Protein AF-E8X2U6-F1 (afdb_monomer_lite)

Secondary struc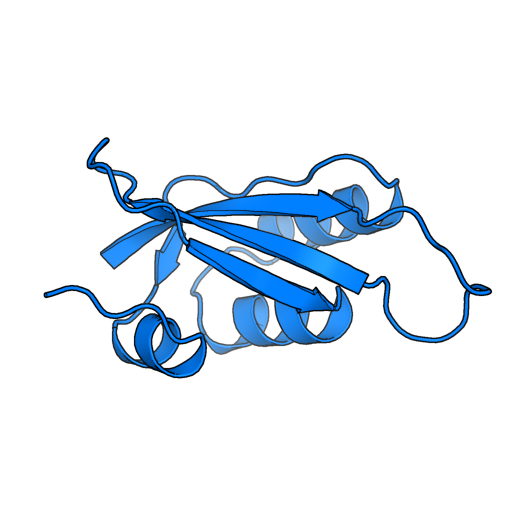ture (DSSP, 8-state):
-EEEEEEEE----S-SSS--EEEEEEEETTS-S--EEEEEEHHHHHHHHHHH----HHHHHHHHHHHHTT---EEEEEE--HHHHHHTT----

Structure (mmCIF, N/CA/C/O backbone):
data_AF-E8X2U6-F1
#
_entry.id   AF-E8X2U6-F1
#
loop_
_atom_site.group_PDB
_atom_site.id
_atom_site.type_symbol
_atom_site.label_atom_id
_atom_site.label_alt_id
_atom_site.label_comp_id
_atom_site.label_asym_id
_atom_site.label_entity_id
_atom_site.label_seq_id
_atom_site.pdbx_PDB_ins_code
_atom_site.Cartn_x
_atom_site.Cartn_y
_atom_site.Cartn_z
_atom_site.occupancy
_atom_site.B_iso_or_equiv
_atom_site.auth_seq_id
_atom_site.auth_comp_id
_atom_site.auth_asym_id
_atom_site.auth_atom_id
_atom_site.pdbx_PDB_model_num
ATOM 1 N N . MET A 1 1 ? -9.185 0.232 8.850 1.00 80.19 1 MET A N 1
ATOM 2 C CA . MET A 1 1 ? -7.892 0.326 9.569 1.00 80.19 1 MET A CA 1
ATOM 3 C C . MET A 1 1 ? -7.009 1.370 8.895 1.00 80.19 1 MET A C 1
ATOM 5 O O . MET A 1 1 ? -7.032 1.462 7.673 1.00 80.19 1 MET A O 1
ATOM 9 N N . ARG A 1 2 ? -6.244 2.169 9.656 1.00 86.50 2 ARG A N 1
ATOM 10 C CA . ARG A 1 2 ? -5.300 3.145 9.080 1.00 86.50 2 ARG A CA 1
ATOM 11 C C . ARG A 1 2 ? -3.907 2.542 8.929 1.00 86.50 2 ARG A C 1
ATOM 13 O O . ARG A 1 2 ? -3.332 2.065 9.909 1.00 86.50 2 ARG A O 1
ATOM 20 N N . VAL A 1 3 ? -3.355 2.614 7.724 1.00 87.19 3 VAL A N 1
ATOM 21 C CA . VAL A 1 3 ? -2.034 2.083 7.379 1.00 87.19 3 VAL A CA 1
ATOM 22 C C . VAL A 1 3 ? -1.214 3.093 6.581 1.00 87.19 3 VAL A C 1
ATOM 24 O O . VAL A 1 3 ? -1.735 3.975 5.906 1.00 87.19 3 VAL A O 1
ATOM 27 N N . ASN A 1 4 ? 0.099 2.960 6.655 1.00 88.75 4 ASN A N 1
ATOM 28 C CA . ASN A 1 4 ? 1.045 3.637 5.793 1.00 88.75 4 ASN A CA 1
ATOM 29 C C . ASN A 1 4 ? 1.402 2.695 4.646 1.00 88.75 4 ASN A C 1
ATOM 31 O O . ASN A 1 4 ? 1.788 1.551 4.876 1.00 88.75 4 ASN A O 1
ATOM 35 N N . LEU A 1 5 ? 1.281 3.193 3.425 1.00 88.38 5 LEU A N 1
ATOM 36 C CA . LEU A 1 5 ? 1.651 2.508 2.200 1.00 88.38 5 LEU A CA 1
ATOM 37 C C . LEU A 1 5 ? 2.951 3.113 1.693 1.00 88.38 5 LEU A C 1
ATOM 39 O O . LEU A 1 5 ? 3.011 4.304 1.387 1.00 88.38 5 LEU A O 1
ATOM 43 N N . LEU A 1 6 ? 3.997 2.306 1.612 1.00 88.19 6 LEU A N 1
ATOM 44 C CA . LEU A 1 6 ? 5.285 2.701 1.066 1.00 88.19 6 LEU A CA 1
ATOM 45 C C . LEU A 1 6 ? 5.556 1.865 -0.169 1.00 88.19 6 LEU A C 1
ATOM 47 O O . LEU A 1 6 ? 5.306 0.668 -0.178 1.00 88.19 6 LEU A O 1
ATOM 51 N N . THR A 1 7 ? 6.071 2.491 -1.213 1.00 87.38 7 THR A N 1
ATOM 52 C CA . THR A 1 7 ? 6.474 1.783 -2.424 1.00 87.38 7 THR A CA 1
ATOM 53 C C . THR A 1 7 ? 7.974 1.855 -2.570 1.00 87.38 7 THR A C 1
ATOM 55 O O . THR A 1 7 ? 8.591 2.906 -2.379 1.00 87.38 7 THR A O 1
ATOM 58 N N . GLN A 1 8 ? 8.555 0.716 -2.905 1.00 81.75 8 GLN A N 1
ATOM 59 C CA . GLN A 1 8 ? 9.943 0.610 -3.301 1.00 81.75 8 GLN A CA 1
ATOM 60 C C . GLN A 1 8 ? 9.973 0.130 -4.741 1.00 81.75 8 GLN A C 1
ATOM 62 O O . GLN A 1 8 ? 9.360 -0.883 -5.090 1.00 81.75 8 GLN A O 1
ATOM 67 N N . ASN A 1 9 ? 10.658 0.900 -5.582 1.00 70.38 9 ASN A N 1
ATOM 68 C CA . ASN A 1 9 ? 10.853 0.514 -6.963 1.00 70.38 9 ASN A CA 1
ATOM 69 C C . ASN A 1 9 ? 11.819 -0.670 -6.994 1.00 70.38 9 ASN A C 1
ATOM 71 O O . ASN A 1 9 ? 12.946 -0.562 -6.505 1.00 70.38 9 ASN A O 1
ATOM 75 N N . VAL A 1 10 ? 11.377 -1.797 -7.542 1.00 65.19 10 VAL A N 1
ATOM 76 C CA . VAL A 1 10 ? 12.276 -2.918 -7.795 1.00 65.19 10 VAL A CA 1
ATOM 77 C C . VAL A 1 10 ? 12.969 -2.568 -9.102 1.00 65.19 10 VAL A C 1
ATOM 79 O O . VAL A 1 10 ? 12.301 -2.429 -10.123 1.00 65.19 10 VAL A O 1
ATOM 82 N N . ALA A 1 11 ? 14.279 -2.304 -9.049 1.00 56.56 11 ALA A N 1
ATOM 83 C CA . ALA A 1 11 ? 15.047 -1.803 -10.188 1.00 56.56 11 ALA A CA 1
ATOM 84 C C . ALA A 1 11 ? 14.664 -2.547 -11.486 1.00 56.56 11 ALA A C 1
ATOM 86 O O . ALA A 1 11 ? 14.632 -3.783 -11.485 1.00 56.56 11 ALA A O 1
ATOM 87 N N . PRO A 1 12 ? 14.342 -1.827 -12.577 1.00 54.78 12 PRO A N 1
ATOM 88 C CA . PRO A 1 12 ? 13.791 -2.448 -13.770 1.00 54.78 12 PRO A CA 1
ATOM 89 C C . PRO A 1 12 ? 14.828 -3.392 -14.371 1.00 54.78 12 PRO A C 1
ATOM 91 O O . PRO A 1 12 ? 15.856 -2.962 -14.886 1.00 54.78 12 PRO A O 1
ATOM 94 N N . THR A 1 13 ? 14.560 -4.694 -14.297 1.00 53.53 13 THR A N 1
ATOM 95 C CA . T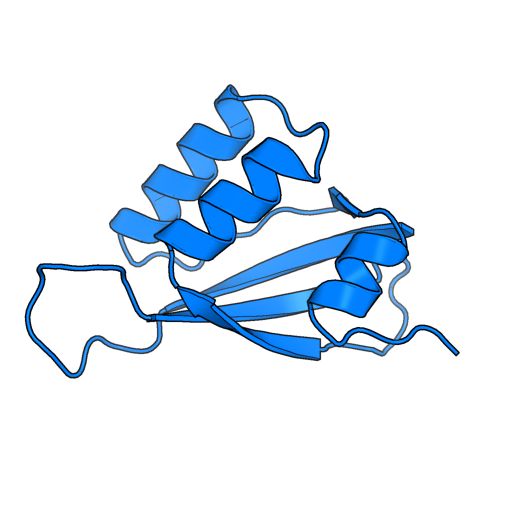HR A 1 13 ? 15.392 -5.713 -14.952 1.00 53.53 13 THR A CA 1
ATOM 96 C C . THR A 1 13 ? 14.976 -5.923 -16.418 1.00 53.53 13 THR A C 1
ATOM 98 O O . THR A 1 13 ? 15.681 -6.609 -17.149 1.00 53.53 13 THR A O 1
ATOM 101 N N . TYR A 1 14 ? 13.862 -5.327 -16.879 1.00 50.03 14 TYR A N 1
ATOM 102 C CA . TYR A 1 14 ? 13.280 -5.566 -18.211 1.00 50.03 14 TYR A CA 1
ATOM 103 C C . TYR A 1 14 ? 12.657 -4.302 -18.850 1.00 50.03 14 TYR A C 1
ATOM 105 O O . TYR A 1 14 ? 12.278 -3.378 -18.125 1.00 50.03 14 TYR A O 1
ATOM 113 N N . PRO A 1 15 ? 12.581 -4.225 -20.200 1.00 52.31 15 PRO A N 1
ATOM 114 C CA . PRO A 1 15 ? 12.299 -2.987 -20.928 1.00 52.31 15 PRO A CA 1
ATOM 115 C C . PRO A 1 15 ? 10.848 -2.488 -20.797 1.00 52.31 15 PRO A C 1
ATOM 117 O O . PRO A 1 15 ? 9.890 -3.247 -20.667 1.00 52.31 15 PRO A O 1
ATOM 120 N N . LEU A 1 16 ? 10.735 -1.157 -20.830 1.00 57.88 16 LEU A N 1
ATOM 121 C CA . LEU A 1 16 ? 9.592 -0.316 -20.483 1.00 57.88 16 LEU A CA 1
ATOM 122 C C . LEU A 1 16 ? 8.399 -0.418 -21.449 1.00 57.88 16 LEU A C 1
ATOM 124 O O . LEU A 1 16 ? 8.300 0.376 -22.387 1.00 57.88 16 LEU A O 1
ATOM 128 N N . THR A 1 17 ? 7.427 -1.305 -21.220 1.00 55.06 17 THR A N 1
ATOM 129 C CA . TH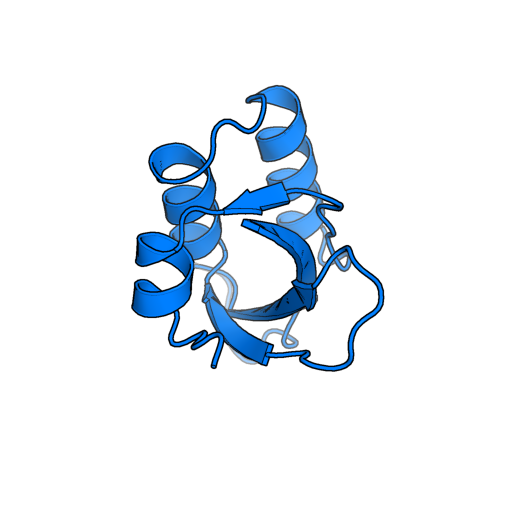R A 1 17 ? 6.151 -1.170 -21.967 1.00 55.06 17 THR A CA 1
ATOM 130 C C . THR A 1 17 ? 4.878 -1.581 -21.231 1.00 55.06 17 THR A C 1
ATOM 132 O O . THR A 1 17 ? 3.788 -1.281 -21.709 1.00 55.06 17 THR A O 1
ATOM 135 N N . SER A 1 18 ? 4.947 -2.173 -20.039 1.00 58.34 18 SER A N 1
ATOM 136 C CA . SER A 1 18 ? 3.718 -2.615 -19.366 1.00 58.34 18 SER A CA 1
ATOM 137 C C . SER A 1 18 ? 3.930 -2.831 -17.872 1.00 58.34 18 SER A C 1
ATOM 139 O O . SER A 1 18 ? 4.366 -3.895 -17.460 1.00 58.34 18 SER A O 1
ATOM 141 N N . SER A 1 19 ? 3.568 -1.815 -17.085 1.00 66.75 19 SER A N 1
ATOM 142 C CA . SER A 1 19 ? 3.562 -1.794 -15.614 1.00 66.75 19 SER A CA 1
ATOM 143 C C . SER A 1 19 ? 4.932 -1.941 -14.935 1.00 66.75 19 SER A C 1
ATOM 145 O O . SER A 1 19 ? 5.694 -2.868 -15.185 1.00 66.75 19 SER A O 1
ATOM 147 N N . ILE A 1 20 ? 5.251 -1.001 -14.045 1.00 76.06 20 ILE A N 1
ATOM 148 C CA . ILE A 1 20 ? 6.505 -1.026 -13.286 1.00 76.06 20 ILE A CA 1
ATOM 149 C C . ILE A 1 20 ? 6.304 -2.015 -12.132 1.00 76.06 20 ILE A C 1
ATOM 151 O O . ILE A 1 20 ? 5.345 -1.823 -11.375 1.00 76.06 20 ILE A O 1
ATOM 155 N N . PRO A 1 21 ? 7.141 -3.059 -11.985 1.00 80.56 21 PRO A N 1
ATOM 156 C CA . PRO A 1 21 ? 7.084 -3.935 -10.823 1.00 80.56 21 PRO A CA 1
ATOM 157 C C . PRO A 1 21 ? 7.519 -3.155 -9.578 1.00 80.56 21 PRO A C 1
ATOM 159 O O . PRO A 1 21 ? 8.572 -2.519 -9.548 1.00 80.56 21 PRO A O 1
ATOM 162 N N . LEU A 1 22 ? 6.691 -3.186 -8.542 1.00 83.75 22 LEU A N 1
ATOM 163 C CA . LEU A 1 22 ? 6.881 -2.439 -7.305 1.00 83.75 22 LEU A CA 1
ATOM 164 C C . LEU A 1 22 ? 6.678 -3.367 -6.111 1.00 83.75 22 LEU A C 1
ATOM 166 O O . LEU A 1 22 ? 5.821 -4.246 -6.119 1.00 83.75 22 LEU A O 1
ATOM 170 N N . SER A 1 23 ? 7.421 -3.127 -5.039 1.00 85.50 23 SER A N 1
ATOM 171 C CA . SER A 1 23 ? 7.102 -3.715 -3.740 1.00 85.50 23 SER A CA 1
ATOM 172 C C . SER A 1 23 ? 6.310 -2.699 -2.924 1.00 85.50 23 SER A C 1
ATOM 174 O O . SER A 1 23 ? 6.782 -1.580 -2.703 1.00 85.50 23 SER A O 1
ATOM 176 N N . LEU A 1 24 ? 5.092 -3.060 -2.515 1.00 87.88 24 LEU A N 1
ATOM 177 C CA . LEU A 1 24 ? 4.247 -2.264 -1.630 1.00 87.88 24 LEU A CA 1
ATOM 178 C C . LEU A 1 24 ? 4.436 -2.745 -0.191 1.00 87.88 24 LEU A C 1
ATOM 180 O O . LEU A 1 24 ? 4.006 -3.835 0.167 1.00 87.88 24 LEU A O 1
ATOM 184 N N . THR A 1 25 ? 5.028 -1.918 0.655 1.00 88.69 25 THR A N 1
ATOM 185 C CA . THR A 1 25 ? 5.096 -2.149 2.096 1.00 88.69 25 THR A CA 1
ATOM 186 C C . THR A 1 25 ? 3.907 -1.496 2.788 1.00 88.69 25 THR A C 1
ATOM 188 O O . THR A 1 25 ? 3.697 -0.287 2.693 1.00 88.69 25 THR A O 1
ATOM 191 N N . ILE A 1 26 ? 3.145 -2.298 3.517 1.00 87.62 26 ILE A N 1
ATOM 192 C CA . ILE A 1 26 ? 1.989 -1.887 4.305 1.00 87.62 26 ILE A CA 1
ATOM 193 C C . ILE A 1 26 ? 2.407 -1.903 5.764 1.00 87.62 26 ILE A C 1
ATOM 195 O O . ILE A 1 26 ? 2.900 -2.916 6.253 1.00 87.62 26 ILE A O 1
ATOM 199 N N . ARG A 1 27 ? 2.221 -0.785 6.464 1.00 87.81 27 ARG A N 1
ATOM 200 C CA . ARG A 1 27 ? 2.540 -0.671 7.889 1.00 87.81 27 ARG A CA 1
ATOM 201 C C . ARG A 1 27 ? 1.348 -0.137 8.667 1.00 87.81 27 ARG A C 1
ATOM 203 O O . ARG A 1 27 ? 0.763 0.846 8.220 1.00 87.81 27 ARG A O 1
ATOM 210 N N . PRO A 1 28 ? 1.027 -0.656 9.857 1.00 85.75 28 PRO A N 1
ATOM 211 C CA . PRO A 1 28 ? 0.047 -0.025 10.732 1.00 85.75 28 PRO A CA 1
ATOM 212 C C . PRO A 1 28 ? 0.421 1.434 11.032 1.00 85.75 28 PRO A C 1
ATOM 214 O O . PRO A 1 28 ? 1.573 1.745 11.340 1.00 85.75 28 PRO A O 1
ATOM 217 N N . ALA A 1 29 ? -0.548 2.353 10.965 1.00 82.62 29 ALA A N 1
ATOM 218 C CA . ALA A 1 29 ? -0.304 3.757 11.311 1.00 82.62 29 ALA A CA 1
ATOM 219 C C . ALA A 1 29 ? -0.135 3.977 12.827 1.00 82.62 29 ALA A C 1
ATOM 221 O O . ALA A 1 29 ? 0.397 5.000 13.246 1.00 82.62 29 ALA A O 1
ATOM 222 N N . CYS A 1 30 ? -0.556 3.009 13.643 1.00 77.44 30 CYS A N 1
ATOM 223 C CA . CYS A 1 30 ? -0.497 3.027 15.105 1.00 77.44 30 CYS A CA 1
ATOM 224 C C . CYS A 1 30 ? 0.897 2.737 15.695 1.00 77.44 30 CYS A C 1
ATOM 226 O O . CYS A 1 30 ? 1.020 2.605 16.908 1.00 77.44 30 CYS A O 1
ATOM 228 N N . GLY A 1 31 ? 1.946 2.634 14.869 1.00 68.56 31 GLY A N 1
ATOM 229 C CA . GLY A 1 31 ? 3.314 2.377 15.339 1.00 68.56 31 GLY A CA 1
ATOM 230 C C . GLY A 1 31 ? 3.561 0.939 15.804 1.00 68.56 31 GLY A C 1
ATOM 231 O O . GLY A 1 31 ? 4.634 0.647 16.327 1.00 68.56 31 GLY A O 1
ATOM 232 N N . LEU A 1 32 ? 2.593 0.042 15.598 1.00 70.75 32 LEU A N 1
ATOM 233 C CA . LEU A 1 32 ? 2.739 -1.376 15.898 1.00 70.75 32 LEU A CA 1
ATOM 234 C C . LEU A 1 32 ? 3.652 -2.067 14.869 1.00 70.75 32 LEU A C 1
ATOM 236 O O . LEU A 1 32 ? 3.605 -1.724 13.680 1.00 70.75 32 LEU A O 1
ATOM 240 N N . PRO A 1 33 ? 4.470 -3.044 15.303 1.00 67.69 33 PRO A N 1
ATOM 241 C CA . PRO A 1 33 ? 5.181 -3.923 14.386 1.00 67.69 33 PRO A CA 1
ATOM 242 C C . PRO A 1 33 ? 4.168 -4.745 13.580 1.00 67.69 33 PRO A C 1
ATOM 244 O O . PRO A 1 33 ? 3.146 -5.175 14.105 1.00 67.69 33 PRO A O 1
ATOM 247 N N . GLY A 1 34 ? 4.437 -4.931 12.290 1.00 73.56 34 GLY A N 1
ATOM 248 C CA . GLY A 1 34 ? 3.512 -5.605 11.373 1.00 73.56 34 GLY A CA 1
ATOM 249 C C . GLY A 1 34 ? 3.659 -5.106 9.943 1.00 73.56 34 GLY A C 1
ATOM 250 O O . GLY A 1 34 ? 2.657 -4.850 9.277 1.00 73.56 34 GLY A O 1
ATOM 251 N N . GLU A 1 35 ? 4.901 -4.873 9.505 1.00 82.25 35 GLU A N 1
ATOM 252 C CA . GLU A 1 35 ? 5.165 -4.486 8.121 1.00 82.25 35 GLU A CA 1
ATOM 253 C C . GLU A 1 35 ? 4.956 -5.700 7.219 1.00 82.25 35 GLU A C 1
ATOM 255 O O . GLU A 1 35 ? 5.522 -6.765 7.458 1.00 82.25 35 GLU A O 1
ATOM 260 N N . TYR A 1 36 ? 4.157 -5.531 6.175 1.00 84.94 36 TYR A N 1
ATOM 261 C CA . TYR A 1 36 ? 3.907 -6.563 5.181 1.00 84.94 36 TYR A CA 1
ATOM 262 C C . TYR A 1 36 ? 4.327 -6.059 3.811 1.00 84.94 36 TYR A C 1
ATOM 264 O O . TYR A 1 36 ? 3.882 -4.998 3.375 1.00 84.94 36 TYR A O 1
ATOM 272 N N . ALA A 1 37 ? 5.203 -6.806 3.144 1.00 85.88 37 ALA A N 1
ATOM 273 C CA . ALA A 1 37 ? 5.632 -6.506 1.789 1.00 85.88 37 ALA A CA 1
ATOM 274 C C . ALA A 1 37 ? 4.801 -7.321 0.794 1.00 85.88 37 ALA A C 1
ATOM 276 O O . ALA A 1 37 ? 4.835 -8.549 0.796 1.00 85.88 37 ALA A O 1
ATOM 277 N N . TYR A 1 38 ? 4.082 -6.613 -0.067 1.00 82.44 38 TYR A N 1
ATOM 278 C CA . TYR A 1 38 ? 3.243 -7.161 -1.117 1.00 82.44 38 TYR A CA 1
ATOM 279 C C . TYR A 1 38 ? 3.853 -6.829 -2.489 1.00 82.44 38 TYR A C 1
ATOM 281 O O . TYR A 1 38 ? 3.939 -5.647 -2.843 1.00 82.44 38 TYR A O 1
ATOM 289 N N . PRO A 1 39 ? 4.291 -7.825 -3.279 1.00 84.56 39 PRO A N 1
ATOM 290 C CA . PRO A 1 39 ? 4.742 -7.583 -4.643 1.00 84.56 39 PRO A CA 1
ATOM 291 C C . PRO A 1 39 ? 3.542 -7.203 -5.518 1.00 84.56 39 PRO A C 1
ATOM 293 O O . PRO A 1 39 ? 2.547 -7.921 -5.585 1.00 84.56 39 PRO A O 1
ATOM 296 N N . THR A 1 40 ? 3.628 -6.063 -6.196 1.00 86.19 40 THR A N 1
ATOM 297 C CA . THR A 1 40 ? 2.564 -5.554 -7.063 1.00 86.19 40 THR A CA 1
ATOM 298 C C . THR A 1 40 ? 3.142 -4.803 -8.257 1.00 86.19 40 THR A C 1
ATOM 300 O O . THR A 1 40 ? 4.350 -4.749 -8.472 1.00 86.19 40 THR A O 1
ATOM 303 N N . ASP A 1 41 ? 2.272 -4.220 -9.064 1.00 85.62 41 ASP A N 1
ATOM 304 C CA . ASP A 1 41 ? 2.644 -3.397 -10.199 1.00 85.62 41 ASP A CA 1
ATOM 305 C C . ASP A 1 41 ? 1.972 -2.024 -10.101 1.00 85.62 41 ASP A C 1
ATOM 307 O O . ASP A 1 41 ? 0.920 -1.872 -9.472 1.00 85.62 41 ASP A O 1
ATOM 311 N N . SER A 1 42 ? 2.585 -1.003 -10.702 1.00 82.75 42 SER A N 1
ATOM 312 C CA . SER A 1 42 ? 2.098 0.379 -10.602 1.00 82.75 42 SER A CA 1
ATOM 313 C C . SER A 1 42 ? 0.639 0.526 -11.046 1.00 82.75 42 SER A C 1
ATOM 315 O O . SER A 1 42 ? -0.133 1.245 -10.409 1.00 82.75 42 SER A O 1
ATOM 317 N N . THR A 1 43 ? 0.227 -0.201 -12.085 1.00 85.94 43 THR A N 1
ATOM 318 C CA . THR A 1 43 ? -1.143 -0.159 -12.611 1.00 85.94 43 THR A CA 1
ATOM 319 C C . THR A 1 43 ? -2.141 -0.807 -11.650 1.00 85.94 43 THR A C 1
ATOM 321 O O . THR A 1 43 ? -3.201 -0.233 -11.386 1.00 85.94 43 THR A O 1
ATOM 324 N N . SER A 1 44 ? -1.840 -1.998 -11.133 1.00 86.88 44 SER A N 1
ATOM 325 C CA . SER A 1 44 ? -2.704 -2.723 -10.195 1.00 86.88 44 SER A CA 1
ATOM 326 C C . SER A 1 44 ? -2.817 -1.989 -8.863 1.00 86.88 44 SER A C 1
ATOM 328 O O . SER A 1 44 ? -3.930 -1.832 -8.359 1.00 86.88 44 SER A O 1
ATOM 330 N N . LEU A 1 45 ? -1.714 -1.426 -8.359 1.00 87.38 45 LEU A N 1
ATOM 331 C CA . LEU A 1 45 ? -1.713 -0.584 -7.165 1.00 87.38 45 LEU A CA 1
ATOM 332 C C . LEU A 1 45 ? -2.615 0.642 -7.343 1.00 87.38 45 LEU A C 1
ATOM 334 O O . LEU A 1 45 ? -3.504 0.886 -6.529 1.00 87.38 45 LEU A O 1
ATOM 338 N N . MET A 1 46 ? -2.442 1.394 -8.434 1.00 88.94 46 MET A N 1
ATOM 339 C CA . MET A 1 46 ? -3.269 2.572 -8.715 1.00 88.94 46 MET A CA 1
ATOM 340 C C . MET A 1 46 ? -4.749 2.218 -8.884 1.00 88.94 46 MET A C 1
ATOM 342 O O . MET A 1 46 ? -5.623 2.971 -8.449 1.00 88.94 46 MET A O 1
ATOM 346 N N . ARG A 1 47 ? -5.052 1.063 -9.485 1.00 89.12 47 ARG A N 1
ATOM 347 C CA . ARG A 1 47 ? -6.424 0.565 -9.640 1.00 89.12 47 ARG A CA 1
ATOM 348 C C . ARG A 1 47 ? -7.051 0.203 -8.298 1.00 89.12 47 ARG A C 1
ATOM 350 O O . ARG A 1 47 ? -8.204 0.562 -8.070 1.00 89.12 47 ARG A O 1
ATOM 357 N N . MET A 1 48 ? -6.302 -0.470 -7.425 1.00 86.94 48 MET A N 1
ATOM 358 C CA . MET A 1 48 ? -6.731 -0.789 -6.066 1.00 86.94 48 MET A CA 1
ATOM 359 C C . MET A 1 48 ? -7.004 0.501 -5.290 1.00 86.94 48 MET A C 1
ATOM 361 O O . MET A 1 48 ? -8.113 0.679 -4.800 1.00 86.94 48 MET A O 1
ATOM 365 N N . LEU A 1 49 ? -6.053 1.441 -5.268 1.00 87.38 49 LEU A N 1
ATOM 366 C CA . LEU A 1 49 ? -6.206 2.716 -4.563 1.00 87.38 49 LEU A CA 1
ATOM 367 C C . LEU A 1 49 ? -7.439 3.493 -5.047 1.00 87.38 49 LEU A C 1
ATOM 369 O O . LEU A 1 49 ? -8.240 3.938 -4.235 1.00 87.38 49 LEU A O 1
ATOM 373 N N . ARG A 1 50 ? -7.664 3.588 -6.362 1.00 87.94 50 ARG A N 1
ATOM 374 C CA . ARG A 1 50 ? -8.834 4.292 -6.922 1.00 87.94 50 ARG A CA 1
ATOM 375 C C . ARG A 1 50 ? -10.177 3.631 -6.604 1.00 87.94 50 ARG A C 1
ATOM 377 O O . ARG A 1 50 ? -11.188 4.319 -6.604 1.00 87.94 50 ARG A O 1
ATOM 384 N N . ARG A 1 51 ? -10.217 2.306 -6.428 1.00 85.62 51 ARG A N 1
ATOM 385 C CA . ARG A 1 51 ? -11.474 1.553 -6.243 1.00 85.62 51 ARG A CA 1
ATOM 386 C C . ARG A 1 51 ? -11.800 1.250 -4.790 1.00 85.62 51 ARG A C 1
ATOM 388 O O .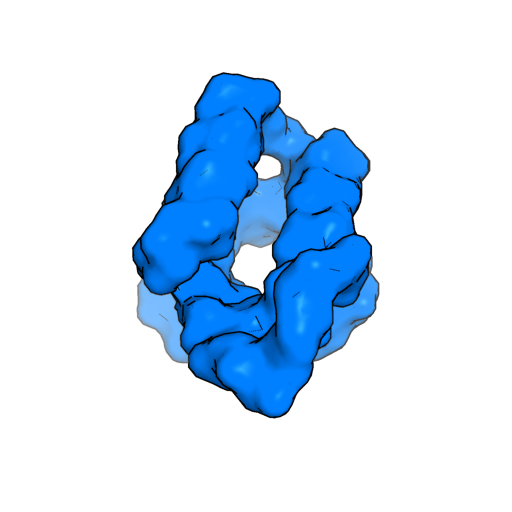 ARG A 1 51 ? -12.963 1.056 -4.461 1.00 85.62 51 ARG A O 1
ATOM 395 N N . LYS A 1 52 ? -10.771 1.099 -3.966 1.00 83.69 52 LYS A N 1
ATOM 396 C CA . LYS A 1 52 ? -10.864 0.514 -2.629 1.00 83.69 52 LYS A CA 1
ATOM 397 C C . LYS A 1 52 ? -10.486 1.501 -1.523 1.00 83.69 52 LYS A C 1
ATOM 399 O O . LYS A 1 52 ? -10.510 1.123 -0.358 1.00 83.69 52 LYS A O 1
ATOM 404 N N . THR A 1 53 ? -10.122 2.735 -1.876 1.00 81.75 53 THR A N 1
ATOM 405 C CA . THR A 1 53 ? -9.800 3.799 -0.917 1.00 81.75 53 THR A CA 1
ATOM 406 C C . THR A 1 53 ? -10.530 5.079 -1.290 1.00 81.75 53 THR A C 1
ATOM 408 O O . THR A 1 53 ? -10.718 5.354 -2.473 1.00 81.75 53 THR A O 1
ATOM 411 N N . ASP A 1 54 ? -10.885 5.879 -0.289 1.00 84.00 54 ASP A N 1
ATOM 412 C CA . ASP A 1 54 ? -11.512 7.197 -0.468 1.00 84.00 54 ASP A CA 1
ATOM 413 C C . ASP A 1 54 ? -10.459 8.317 -0.612 1.00 84.00 54 ASP A C 1
ATOM 415 O O . ASP A 1 54 ? -10.618 9.447 -0.155 1.00 84.00 54 ASP A O 1
ATOM 419 N N . LEU A 1 55 ? -9.297 7.999 -1.191 1.00 86.25 55 LEU A N 1
ATOM 420 C CA . LEU A 1 55 ? -8.219 8.974 -1.323 1.00 86.25 55 LEU A CA 1
ATOM 421 C C . LEU A 1 55 ? -8.572 10.049 -2.365 1.00 86.25 55 LEU A C 1
ATOM 423 O O . LEU A 1 55 ? -9.008 9.715 -3.472 1.00 86.25 55 LEU A O 1
ATOM 427 N N . PRO A 1 56 ? -8.282 11.336 -2.090 1.00 88.50 56 PRO A N 1
ATOM 428 C CA . PRO A 1 56 ? -8.491 12.397 -3.064 1.00 88.50 56 PRO A CA 1
ATOM 429 C C . PRO A 1 56 ? -7.728 12.135 -4.366 1.00 88.50 56 PRO A C 1
ATOM 431 O O . PRO A 1 56 ? -6.547 11.773 -4.361 1.00 88.50 56 PRO A O 1
ATOM 434 N N . SER A 1 57 ? -8.369 12.406 -5.502 1.00 86.50 57 SER A N 1
ATOM 435 C CA . SER A 1 57 ? -7.778 12.214 -6.835 1.00 86.50 57 SER A CA 1
ATOM 436 C C . SER A 1 57 ? -6.454 12.967 -7.024 1.00 86.50 57 SER A C 1
ATOM 438 O O . SER A 1 57 ? -5.548 12.482 -7.703 1.00 86.50 57 SER A O 1
ATOM 440 N N . THR A 1 58 ? -6.295 14.123 -6.378 1.00 87.38 58 THR A N 1
ATOM 441 C CA . THR A 1 58 ? -5.055 14.913 -6.355 1.00 87.38 58 THR A CA 1
ATOM 442 C C . THR A 1 58 ? -3.909 14.197 -5.640 1.00 87.38 58 THR A C 1
ATOM 444 O O . THR A 1 58 ? -2.773 14.245 -6.115 1.00 87.38 58 THR A O 1
ATOM 447 N N . VAL A 1 59 ? -4.196 13.502 -4.535 1.00 88.38 59 VAL A N 1
ATOM 448 C CA . VAL A 1 59 ? -3.224 12.683 -3.795 1.00 88.38 59 VAL A CA 1
ATOM 449 C C . VAL A 1 59 ? -2.813 11.483 -4.642 1.00 88.38 59 VAL A C 1
ATOM 451 O O . VAL A 1 59 ? -1.620 11.239 -4.815 1.00 88.38 59 VAL A O 1
ATOM 454 N N . LEU A 1 60 ? -3.784 10.801 -5.255 1.00 88.69 60 LEU A N 1
ATOM 455 C CA . LEU A 1 60 ? -3.529 9.672 -6.152 1.00 88.69 60 LEU A CA 1
ATOM 456 C C . LEU A 1 60 ? -2.680 10.076 -7.363 1.00 88.69 60 LEU A C 1
ATOM 458 O O . LEU A 1 60 ? -1.753 9.360 -7.722 1.00 88.69 60 LEU A O 1
ATOM 462 N N . LYS A 1 61 ? -2.937 11.242 -7.965 1.00 87.62 61 LYS A N 1
ATOM 463 C CA . LYS A 1 61 ? -2.159 11.748 -9.106 1.00 87.62 61 LYS A CA 1
ATOM 464 C C . LYS A 1 61 ? -0.717 12.098 -8.725 1.00 87.62 61 LYS A C 1
ATOM 466 O O . LYS A 1 61 ? 0.203 11.806 -9.482 1.00 87.62 61 LYS A O 1
ATOM 471 N N . ARG A 1 62 ? -0.499 12.702 -7.548 1.00 87.38 62 ARG A N 1
ATOM 472 C CA . ARG A 1 62 ? 0.860 12.957 -7.028 1.00 87.38 62 ARG A CA 1
ATOM 473 C C . ARG A 1 62 ? 1.608 11.658 -6.754 1.00 87.38 62 ARG A C 1
ATOM 475 O O . ARG A 1 62 ? 2.789 11.561 -7.070 1.00 87.38 62 ARG A O 1
ATOM 482 N N . PHE A 1 63 ? 0.915 10.677 -6.188 1.00 87.44 63 PHE A N 1
ATOM 483 C CA . PHE A 1 63 ? 1.476 9.362 -5.918 1.00 87.44 63 PHE A CA 1
ATOM 484 C C . PHE A 1 63 ? 1.868 8.639 -7.213 1.00 87.44 63 PHE A C 1
ATOM 486 O O . PHE A 1 63 ? 3.004 8.201 -7.338 1.00 87.44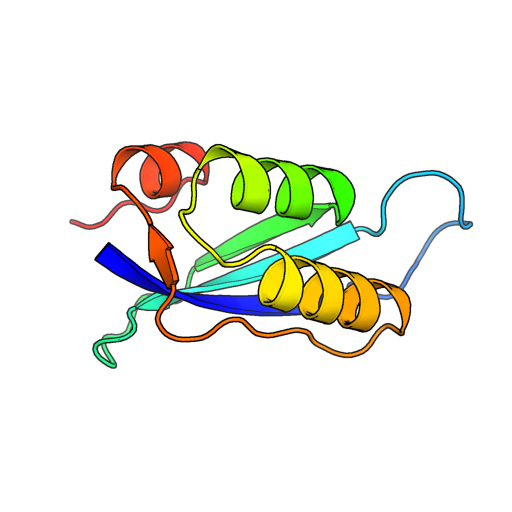 63 PHE A O 1
ATOM 493 N N . GLU A 1 64 ? 0.982 8.614 -8.211 1.00 86.25 64 GLU A N 1
ATOM 494 C CA . GLU A 1 64 ? 1.257 8.065 -9.547 1.00 86.25 64 GLU A CA 1
ATOM 495 C C . GLU A 1 64 ? 2.462 8.741 -10.215 1.00 86.25 64 GLU A C 1
ATOM 497 O O . GLU A 1 64 ? 3.327 8.058 -10.759 1.00 86.25 64 GLU A O 1
ATOM 502 N N . GLY A 1 65 ? 2.561 10.072 -10.119 1.00 84.19 65 GLY A N 1
ATOM 503 C CA . GLY A 1 65 ? 3.719 10.817 -10.612 1.00 84.19 65 GLY A CA 1
ATOM 504 C C . GLY A 1 65 ? 5.025 10.389 -9.938 1.00 84.19 65 GLY A C 1
ATOM 505 O O . GLY A 1 65 ? 6.009 10.145 -10.628 1.00 84.19 65 GLY A O 1
ATOM 506 N N . ALA A 1 66 ? 5.027 10.218 -8.613 1.00 84.25 66 ALA A N 1
ATOM 507 C CA . ALA A 1 66 ? 6.206 9.760 -7.872 1.00 84.25 66 ALA A CA 1
ATOM 508 C C . ALA A 1 66 ? 6.632 8.326 -8.248 1.00 84.25 66 ALA A C 1
ATOM 510 O O . ALA A 1 66 ? 7.827 8.042 -8.333 1.00 84.25 66 ALA A O 1
ATOM 511 N N . LEU A 1 67 ? 5.666 7.442 -8.535 1.00 81.44 67 LEU A N 1
ATOM 512 C CA . LEU A 1 67 ? 5.947 6.092 -9.037 1.00 81.44 67 LEU A CA 1
ATOM 513 C C . LEU A 1 67 ? 6.643 6.121 -10.403 1.00 81.44 67 LEU A C 1
ATOM 515 O O . LEU A 1 67 ? 7.560 5.339 -10.644 1.00 81.44 67 LEU A O 1
ATOM 519 N N . GLN A 1 68 ? 6.230 7.028 -11.293 1.00 76.75 68 GLN A N 1
ATOM 520 C CA . GLN A 1 68 ? 6.818 7.167 -12.630 1.00 76.75 68 GLN A CA 1
ATOM 521 C C . GLN A 1 68 ? 8.216 7.790 -12.605 1.00 76.75 68 GLN A C 1
ATOM 523 O O . GLN A 1 68 ? 9.048 7.449 -13.441 1.00 76.75 68 GLN A O 1
ATOM 528 N N . THR A 1 69 ? 8.510 8.666 -11.639 1.00 77.38 69 THR A N 1
ATOM 529 C CA . THR A 1 69 ? 9.846 9.265 -11.481 1.00 77.38 69 THR A CA 1
ATOM 530 C C . THR A 1 69 ? 10.849 8.327 -10.804 1.00 77.38 69 THR A C 1
ATOM 532 O O . THR A 1 69 ? 11.981 8.731 -10.545 1.00 77.38 69 THR A O 1
ATOM 535 N N . GLY A 1 70 ? 10.453 7.089 -10.477 1.00 69.56 70 GLY A N 1
ATOM 536 C CA . GLY A 1 70 ? 11.305 6.109 -9.797 1.00 69.56 70 GLY A CA 1
ATOM 537 C C . GLY A 1 70 ? 11.652 6.491 -8.356 1.00 69.56 70 GLY A C 1
ATOM 538 O O . GLY A 1 70 ? 12.548 5.903 -7.755 1.00 69.56 70 GLY A O 1
ATOM 539 N N . THR A 1 71 ? 10.958 7.483 -7.796 1.00 75.75 71 THR A N 1
ATOM 540 C CA . THR A 1 71 ? 11.137 7.917 -6.411 1.00 75.75 71 THR A CA 1
ATOM 541 C C . THR A 1 71 ? 10.280 7.028 -5.509 1.00 75.75 71 THR A C 1
ATOM 543 O O . THR A 1 71 ? 9.135 6.750 -5.864 1.00 75.75 71 THR A O 1
ATOM 546 N N . PRO A 1 72 ? 10.772 6.580 -4.339 1.00 78.19 72 PRO A N 1
ATOM 547 C CA . PRO A 1 72 ? 9.941 5.836 -3.399 1.00 78.19 72 PRO A CA 1
ATOM 548 C C . PRO A 1 72 ? 8.729 6.683 -2.992 1.00 78.19 72 PRO A C 1
ATOM 550 O O . PRO A 1 72 ? 8.858 7.699 -2.302 1.00 78.19 72 PRO A O 1
ATOM 553 N N . ALA A 1 73 ? 7.542 6.283 -3.449 1.00 86.31 73 ALA A N 1
ATOM 554 C CA . ALA A 1 73 ? 6.303 6.989 -3.170 1.00 86.31 73 ALA A CA 1
ATOM 555 C C . ALA A 1 73 ? 5.690 6.458 -1.871 1.00 86.31 73 ALA A C 1
ATOM 557 O O . ALA A 1 73 ? 5.723 5.257 -1.594 1.00 86.31 73 ALA A O 1
ATOM 558 N N . LYS A 1 74 ? 5.104 7.350 -1.070 1.00 88.50 74 LYS A N 1
ATOM 559 C CA . LYS A 1 74 ? 4.471 6.996 0.204 1.00 88.50 74 LYS A CA 1
ATOM 560 C C . LYS A 1 74 ? 3.114 7.670 0.362 1.00 88.50 74 LYS A C 1
ATOM 562 O O . LYS A 1 74 ? 2.963 8.847 0.038 1.00 88.50 74 LYS A O 1
ATOM 567 N N . LEU A 1 75 ? 2.156 6.933 0.906 1.00 88.81 75 LEU A N 1
ATOM 568 C CA . LEU A 1 75 ? 0.873 7.433 1.387 1.00 88.81 75 LEU A CA 1
ATOM 569 C C . LEU A 1 75 ? 0.774 7.088 2.869 1.00 88.81 75 LEU A C 1
ATOM 571 O O . LEU A 1 75 ? 0.931 5.933 3.250 1.00 88.81 75 LEU A O 1
ATOM 575 N N . LEU A 1 76 ? 0.552 8.088 3.714 1.00 87.94 76 LEU A N 1
ATOM 576 C CA . LEU A 1 76 ? 0.537 7.912 5.165 1.00 87.94 76 LEU A CA 1
ATOM 577 C C . LEU A 1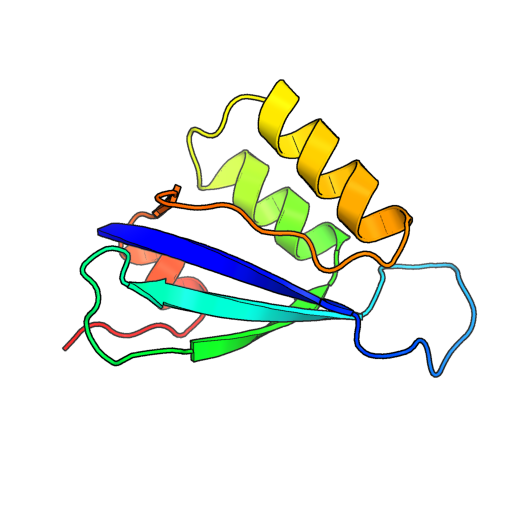 76 ? -0.893 7.997 5.695 1.00 87.94 76 LEU A C 1
ATOM 579 O O . LEU A 1 76 ? -1.672 8.820 5.219 1.00 87.94 76 LEU A O 1
ATOM 583 N N . GLY A 1 77 ? -1.219 7.166 6.685 1.00 84.44 77 GLY A N 1
ATOM 584 C CA . GLY A 1 77 ? -2.522 7.172 7.354 1.00 84.44 77 GLY A CA 1
ATOM 585 C C . GLY A 1 77 ? -3.706 6.852 6.438 1.00 84.44 77 GLY A C 1
ATOM 586 O O . GLY A 1 77 ? -4.808 7.329 6.693 1.00 84.44 77 GLY A O 1
ATOM 587 N N . VAL A 1 78 ? -3.483 6.066 5.384 1.00 86.88 78 VAL A N 1
ATOM 588 C CA . VAL A 1 78 ? -4.520 5.629 4.446 1.00 86.88 78 VAL A CA 1
ATOM 589 C C . VAL A 1 78 ? -5.496 4.717 5.165 1.00 86.88 78 VAL A C 1
ATOM 591 O O . VAL A 1 78 ? -5.099 3.743 5.803 1.00 86.88 78 VAL A O 1
ATOM 594 N N . GLU A 1 79 ? -6.781 5.015 5.044 1.00 85.94 79 GLU A N 1
ATOM 595 C CA . GLU A 1 79 ? -7.825 4.120 5.510 1.00 85.94 79 GLU A CA 1
ATOM 596 C C . GLU A 1 79 ? -8.045 3.002 4.488 1.00 85.94 79 GLU A C 1
ATOM 598 O O . GLU A 1 79 ? -8.462 3.246 3.357 1.00 85.94 79 GLU A O 1
ATOM 603 N N . LEU A 1 80 ? -7.736 1.772 4.896 1.00 83.31 80 LEU A N 1
ATOM 604 C CA . LEU A 1 80 ? -8.063 0.559 4.159 1.00 83.31 80 LEU A CA 1
ATOM 605 C C . LEU A 1 80 ? -9.133 -0.225 4.914 1.00 83.31 80 LEU A C 1
ATOM 607 O O . LEU A 1 80 ? -9.053 -0.404 6.136 1.00 83.31 80 LEU A O 1
ATOM 611 N N . SER A 1 81 ? -10.133 -0.708 4.183 1.00 84.12 81 SER A N 1
ATOM 612 C CA . SER A 1 81 ? -11.104 -1.664 4.712 1.00 84.12 81 SER A CA 1
ATOM 613 C C . SER A 1 81 ? -10.440 -3.023 4.939 1.00 84.12 81 SER A C 1
ATOM 615 O O . SER A 1 81 ? -9.533 -3.403 4.198 1.00 84.12 81 SER A O 1
ATOM 617 N N . GLU A 1 82 ? -10.926 -3.787 5.917 1.00 81.62 82 GLU A N 1
ATOM 618 C CA . GLU A 1 82 ? -10.400 -5.126 6.227 1.00 81.62 82 GLU A CA 1
ATOM 619 C C . GLU A 1 82 ? -10.432 -6.053 5.011 1.00 81.62 82 GLU A C 1
ATOM 621 O O . GLU A 1 82 ? -9.438 -6.701 4.720 1.00 81.62 82 GLU A O 1
ATOM 626 N N . GLY A 1 83 ? -11.499 -6.016 4.206 1.00 82.56 83 GLY A N 1
ATOM 627 C CA . GLY A 1 83 ? -11.568 -6.820 2.981 1.00 82.56 83 GLY A CA 1
ATOM 628 C C . GLY A 1 83 ? -10.453 -6.518 1.970 1.00 82.56 83 GLY A C 1
ATOM 629 O O . GLY A 1 83 ? -10.025 -7.415 1.255 1.00 82.56 83 GLY A O 1
ATOM 630 N N . VAL A 1 84 ? -9.945 -5.281 1.924 1.00 82.50 84 VAL A N 1
ATOM 631 C CA . VAL A 1 84 ? -8.817 -4.900 1.051 1.00 82.50 84 VAL A CA 1
ATOM 632 C C . VAL A 1 84 ? -7.514 -5.452 1.602 1.00 82.50 84 VAL A C 1
ATOM 634 O O . VAL A 1 84 ? -6.699 -5.959 0.841 1.00 82.50 84 VAL A O 1
ATOM 637 N N . LEU A 1 85 ? -7.340 -5.367 2.923 1.00 82.25 85 LEU A N 1
ATOM 638 C CA . LEU A 1 85 ? -6.204 -5.951 3.626 1.00 82.25 85 LEU A CA 1
ATOM 639 C C . LEU A 1 85 ? -6.167 -7.471 3.417 1.00 82.25 85 LEU A C 1
ATOM 641 O O . LEU A 1 85 ? -5.135 -8.003 3.033 1.00 82.25 85 LEU A O 1
ATOM 645 N N . THR A 1 86 ? -7.299 -8.163 3.529 1.00 82.62 86 THR A N 1
ATOM 646 C CA . THR A 1 86 ? -7.377 -9.602 3.247 1.00 82.62 86 THR A CA 1
ATOM 647 C C . THR A 1 86 ? -7.100 -9.930 1.775 1.00 82.62 86 THR A C 1
ATOM 649 O O . THR A 1 86 ? -6.395 -10.894 1.492 1.00 82.62 86 THR A O 1
ATOM 652 N N . GLU A 1 87 ? -7.603 -9.127 0.827 1.00 81.38 87 GLU A N 1
ATOM 653 C CA . GLU A 1 87 ? -7.388 -9.323 -0.622 1.00 81.38 87 GLU A CA 1
ATOM 654 C C . GLU A 1 87 ? -5.901 -9.237 -1.004 1.00 81.38 87 GLU A C 1
ATOM 656 O O . GLU A 1 87 ? -5.439 -9.974 -1.873 1.00 81.38 87 GLU A O 1
ATOM 661 N N . ILE A 1 88 ? -5.139 -8.383 -0.317 1.00 78.56 88 ILE A N 1
ATOM 662 C CA . ILE A 1 88 ? -3.683 -8.268 -0.484 1.00 78.56 88 ILE A CA 1
ATOM 663 C C . ILE A 1 88 ? -2.893 -9.188 0.458 1.00 78.56 88 ILE A C 1
ATOM 665 O O . ILE A 1 88 ? -1.674 -9.085 0.506 1.00 78.56 88 ILE A O 1
ATOM 669 N N . GLY A 1 89 ? -3.554 -10.093 1.189 1.00 74.75 89 GLY A N 1
ATOM 670 C CA . GLY A 1 89 ? -2.905 -11.077 2.064 1.00 74.75 89 GLY A CA 1
ATOM 671 C C . GLY A 1 89 ? -2.406 -10.525 3.404 1.00 74.75 89 GLY A C 1
ATOM 672 O O . GLY A 1 89 ? -1.602 -11.172 4.072 1.00 74.75 89 GLY A O 1
ATOM 673 N N . TYR A 1 90 ? -2.871 -9.340 3.801 1.00 76.81 90 TYR A N 1
ATOM 674 C CA . TYR A 1 90 ? -2.645 -8.757 5.118 1.00 76.81 90 TYR A CA 1
ATOM 675 C C . TYR A 1 90 ? -3.726 -9.221 6.098 1.00 76.81 90 TYR A C 1
ATOM 677 O O . TYR A 1 90 ? -4.873 -8.770 6.047 1.00 76.81 90 TYR A O 1
ATOM 685 N N . PHE A 1 91 ? -3.343 -10.116 7.003 1.00 72.00 91 PHE A N 1
ATOM 686 C CA . PHE A 1 91 ? -4.205 -10.617 8.067 1.00 72.00 91 PHE A CA 1
ATOM 687 C C . PHE A 1 91 ? -3.852 -9.899 9.370 1.00 72.00 91 PHE A C 1
ATOM 689 O O . PHE A 1 91 ? -2.691 -9.886 9.779 1.00 72.00 91 PHE A O 1
ATOM 696 N N . VAL A 1 92 ? -4.848 -9.257 9.977 1.00 64.44 92 VAL A N 1
ATOM 697 C CA . VAL A 1 92 ? -4.749 -8.676 11.319 1.00 64.44 92 VAL A CA 1
ATOM 698 C C . VAL A 1 92 ? -5.344 -9.725 12.253 1.00 64.44 92 VAL A C 1
ATOM 700 O O . VAL A 1 92 ? -6.528 -10.024 12.110 1.00 64.44 92 VAL A O 1
ATOM 703 N N . ASP A 1 93 ? -4.515 -10.339 13.095 1.00 58.16 93 ASP A N 1
ATOM 704 C CA . ASP A 1 93 ? -4.952 -11.276 14.145 1.00 58.16 93 ASP A CA 1
ATOM 705 C C . ASP A 1 93 ? -5.337 -10.500 15.416 1.00 58.16 93 ASP A C 1
ATOM 707 O O . ASP A 1 93 ? -4.608 -9.529 15.750 1.00 58.16 93 ASP A O 1
#

pLDDT: mean 79.99, std 10.07, range [50.03, 89.12]

Sequence (93 aa):
MRVNLLTQNVAPTYPLTSSIPLSLTIRPACGLPGEYAYPTDSTSLMRMLRRKTDLPSTVLKRFEGALQTGTPAKLLGVELSEGVLTEIGYFVD

Radius of gyration: 12.88 Å; chains: 1; bounding box: 27×26×38 Å

Organism: Granulicella tundricola (strain ATCC BAA-1859 / DSM 23138 / MP5ACTX9) (NCBI:txid1198114)

Foldseek 3Di:
DWWKWKKAQPPDPDDDDDFGWIWIWIGHLVPDPQTDTFTDTLVVVLVCCVPFFPDDPVLSVVQSVCVVVNHIGMDGRTDGDVVSCVVRPNDDD